Protein AF-A0A7V8RBZ8-F1 (afdb_monomer_lite)

Organism: NCBI:txid56361

Foldseek 3Di:
DDDDFDDDPVLCLALLNQLADPLLNVLLVVQSVQDDLACALQRADALVNSCVVVVHPDSVSSVVSVVSCCLLVQKHFNDDFDDDPVCPPPGGHTGMHGQCCDYPPRHRNPSNNPDDDPPPDSSNVSSVVRNVVVVVVVVCVVVVVDDDDPDPDD

pLDDT: mean 89.95, std 13.42, range [47.12, 98.62]

Structure (mmCIF, N/CA/C/O backbone):
data_AF-A0A7V8RBZ8-F1
#
_entry.id   AF-A0A7V8RBZ8-F1
#
loop_
_atom_site.group_PDB
_atom_site.id
_atom_site.type_symbol
_atom_site.label_atom_id
_atom_site.label_alt_id
_atom_site.label_comp_id
_atom_site.label_asym_id
_atom_site.label_entity_id
_atom_site.label_seq_id
_atom_site.pdbx_PDB_ins_code
_atom_site.Cartn_x
_atom_site.Cartn_y
_atom_site.Cartn_z
_atom_site.occupancy
_atom_site.B_iso_or_equiv
_atom_site.auth_seq_id
_atom_site.auth_comp_id
_atom_site.auth_asym_id
_atom_site.auth_atom_id
_atom_site.pdbx_PDB_model_num
ATOM 1 N N . MET A 1 1 ? -19.585 -0.717 -17.065 1.00 63.72 1 MET A N 1
ATOM 2 C CA . MET A 1 1 ? -19.980 -0.913 -15.656 1.00 63.72 1 MET A CA 1
ATOM 3 C C . MET A 1 1 ? -19.020 -0.128 -14.800 1.00 63.72 1 MET A C 1
ATOM 5 O O . MET A 1 1 ? -17.817 -0.277 -14.989 1.00 63.72 1 MET A O 1
ATOM 9 N N . ASP A 1 2 ? -19.555 0.708 -13.919 1.00 83.88 2 ASP A N 1
ATOM 10 C CA . ASP A 1 2 ? -18.762 1.334 -12.869 1.00 83.88 2 ASP A CA 1
ATOM 11 C C . ASP A 1 2 ? -18.180 0.242 -11.951 1.00 83.88 2 ASP A C 1
ATOM 13 O O . ASP A 1 2 ? -18.836 -0.775 -11.698 1.00 83.88 2 ASP A O 1
ATOM 17 N N . ARG A 1 3 ? -16.921 0.388 -11.535 1.00 84.94 3 ARG A N 1
ATOM 18 C CA . ARG A 1 3 ? -16.225 -0.585 -10.682 1.00 84.94 3 ARG A CA 1
ATOM 19 C C . ARG A 1 3 ? -15.594 0.146 -9.515 1.00 84.94 3 ARG A C 1
ATOM 21 O O . ARG A 1 3 ? -14.700 0.964 -9.703 1.00 84.94 3 ARG A O 1
ATOM 28 N N . PHE A 1 4 ? -15.985 -0.247 -8.312 1.00 89.19 4 PHE A N 1
ATOM 29 C CA . PHE A 1 4 ? -15.343 0.212 -7.091 1.00 89.19 4 PHE A CA 1
ATOM 30 C C . PHE A 1 4 ? -14.117 -0.644 -6.790 1.00 89.19 4 PHE A C 1
ATOM 32 O O . PHE A 1 4 ? -14.178 -1.876 -6.826 1.00 89.19 4 PHE A O 1
ATOM 39 N N . THR A 1 5 ? -13.009 0.013 -6.456 1.00 89.56 5 THR A N 1
ATOM 40 C CA . THR A 1 5 ? -11.861 -0.649 -5.841 1.00 89.56 5 THR A CA 1
ATOM 41 C C . THR A 1 5 ? -11.828 -0.354 -4.349 1.00 89.56 5 THR A C 1
ATOM 43 O O . THR A 1 5 ? -12.221 0.723 -3.902 1.00 89.56 5 THR A O 1
ATOM 46 N N . GLY A 1 6 ? -11.387 -1.331 -3.563 1.00 91.12 6 GLY A N 1
ATOM 47 C CA . GLY A 1 6 ? -11.381 -1.235 -2.114 1.00 91.12 6 GLY A CA 1
ATOM 48 C C . GLY A 1 6 ? -10.291 -2.092 -1.494 1.00 91.12 6 GLY A C 1
ATOM 49 O O . GLY A 1 6 ? -9.956 -3.176 -1.977 1.00 91.12 6 GLY A O 1
ATOM 50 N N . VAL A 1 7 ? -9.757 -1.598 -0.383 1.00 96.56 7 VAL A N 1
ATOM 51 C CA . VAL A 1 7 ? -8.847 -2.337 0.490 1.00 96.56 7 VAL A CA 1
ATOM 52 C C . VAL A 1 7 ? -9.664 -2.798 1.702 1.00 96.56 7 VAL A C 1
ATOM 54 O O . VAL A 1 7 ? -10.377 -1.977 2.278 1.00 96.56 7 VAL A O 1
ATOM 57 N N . PRO A 1 8 ? -9.616 -4.078 2.116 1.00 97.12 8 PRO A N 1
ATOM 58 C CA . PRO A 1 8 ? -10.383 -4.547 3.265 1.00 97.12 8 PRO A CA 1
ATOM 59 C C . PRO A 1 8 ? -10.068 -3.756 4.539 1.00 97.12 8 PRO A C 1
ATOM 61 O O . PRO A 1 8 ? -8.914 -3.419 4.809 1.00 97.12 8 PRO A O 1
ATOM 64 N N . HIS A 1 9 ? -11.076 -3.520 5.383 1.00 97.00 9 HIS A N 1
ATOM 65 C CA . HIS A 1 9 ? -10.875 -2.832 6.664 1.00 97.00 9 HIS A CA 1
ATOM 66 C C . HIS A 1 9 ? -9.836 -3.524 7.553 1.00 97.00 9 HIS A C 1
ATOM 68 O O . HIS A 1 9 ? -9.115 -2.844 8.277 1.00 97.00 9 HIS A O 1
ATOM 74 N N . THR A 1 10 ? -9.745 -4.854 7.501 1.00 97.88 10 THR A N 1
ATOM 75 C CA . THR A 1 10 ? -8.735 -5.637 8.228 1.00 97.88 10 THR A CA 1
ATOM 76 C C . THR A 1 10 ? -7.319 -5.260 7.801 1.00 97.88 10 THR A C 1
ATOM 78 O O . THR A 1 10 ? -6.480 -4.993 8.659 1.00 97.88 10 THR A O 1
ATOM 81 N N . VAL A 1 11 ? -7.083 -5.125 6.494 1.00 98.31 11 VAL A N 1
ATOM 82 C CA . VAL A 1 11 ? -5.815 -4.644 5.933 1.00 98.31 11 VAL A CA 1
ATOM 83 C C . VAL A 1 11 ? -5.579 -3.193 6.353 1.00 98.31 11 VAL A C 1
ATOM 85 O O . VAL A 1 11 ? -4.531 -2.887 6.910 1.00 98.31 11 VAL A O 1
ATOM 88 N N . MET A 1 12 ? -6.559 -2.297 6.190 1.00 98.06 12 MET A N 1
ATOM 89 C CA . MET A 1 12 ? -6.393 -0.866 6.508 1.00 98.06 12 MET A CA 1
ATOM 90 C C . MET A 1 12 ? -6.156 -0.571 8.001 1.00 98.06 12 MET A C 1
ATOM 92 O O . MET A 1 12 ? -5.566 0.458 8.353 1.00 98.06 12 MET A O 1
ATOM 96 N N . LYS A 1 13 ? -6.633 -1.449 8.889 1.00 97.56 13 LYS A N 1
ATOM 97 C CA . LYS A 1 13 ? -6.432 -1.362 10.344 1.00 97.56 13 LYS A CA 1
ATOM 98 C C . LYS A 1 13 ? -5.140 -2.047 10.813 1.00 97.56 13 LYS A C 1
ATOM 100 O O . LYS A 1 13 ? -4.756 -1.831 11.958 1.00 97.56 13 LYS A O 1
ATOM 105 N N . SER A 1 14 ? -4.480 -2.831 9.959 1.00 98.31 14 SER A N 1
ATOM 106 C CA . SER A 1 14 ? -3.262 -3.579 10.295 1.00 98.31 14 SER A CA 1
ATOM 107 C C . SER A 1 14 ? -2.048 -2.680 10.532 1.00 98.31 14 SER A C 1
ATOM 109 O O . SER A 1 14 ? -1.952 -1.575 9.990 1.00 98.31 14 SER A O 1
ATOM 111 N N . GLU A 1 15 ? -1.072 -3.178 11.293 1.00 98.38 15 GLU A N 1
ATOM 112 C CA . GLU A 1 15 ? 0.194 -2.474 11.501 1.00 98.38 15 GLU A CA 1
ATOM 113 C C . GLU A 1 15 ? 0.948 -2.238 10.182 1.00 98.38 15 GLU A C 1
ATOM 115 O O . GLU A 1 15 ? 1.452 -1.133 9.957 1.00 98.38 15 GLU A O 1
ATOM 120 N N . ALA A 1 16 ? 0.930 -3.220 9.271 1.00 98.62 16 ALA A N 1
ATOM 121 C CA . ALA A 1 16 ? 1.470 -3.109 7.918 1.00 98.62 16 ALA A CA 1
ATOM 122 C C . ALA A 1 16 ? 0.955 -1.847 7.216 1.00 98.62 16 ALA A C 1
ATOM 124 O O . ALA A 1 16 ? 1.721 -0.939 6.905 1.00 98.62 16 ALA A O 1
ATOM 125 N N . TYR A 1 17 ? -0.360 -1.703 7.060 1.00 98.62 17 TYR A N 1
ATOM 126 C CA . TYR A 1 17 ? -0.921 -0.531 6.385 1.00 98.62 17 TYR A CA 1
ATOM 127 C C . TYR A 1 17 ? -0.708 0.771 7.176 1.00 98.62 17 TYR A C 1
ATOM 129 O O . TYR A 1 17 ? -0.462 1.850 6.614 1.00 98.62 17 TYR A O 1
ATOM 137 N N . ARG A 1 18 ? -0.794 0.712 8.511 1.00 98.25 18 ARG A N 1
ATOM 138 C CA . ARG A 1 18 ? -0.635 1.902 9.357 1.00 98.25 18 ARG A CA 1
ATOM 139 C C . ARG A 1 18 ? 0.799 2.426 9.392 1.00 98.25 18 ARG A C 1
ATOM 141 O O . ARG A 1 18 ? 0.963 3.629 9.606 1.00 98.25 18 ARG A O 1
ATOM 148 N N . SER A 1 19 ? 1.791 1.585 9.128 1.00 98.44 19 SER A N 1
ATOM 149 C CA . SER A 1 19 ? 3.204 1.960 9.072 1.00 98.44 19 SER A CA 1
ATOM 150 C C . SER A 1 19 ? 3.642 2.558 7.725 1.00 98.44 19 SER A C 1
ATOM 152 O O . SER A 1 19 ? 4.733 3.120 7.670 1.00 98.44 19 SER A O 1
ATOM 154 N N . LEU A 1 20 ? 2.830 2.470 6.659 1.00 98.50 20 LEU A N 1
ATOM 155 C CA . LEU A 1 20 ? 3.115 3.017 5.317 1.00 98.50 20 LEU A CA 1
ATOM 156 C C . LEU A 1 20 ? 3.253 4.545 5.268 1.00 98.50 20 LEU A C 1
ATOM 158 O O . LEU A 1 20 ? 2.738 5.271 6.126 1.00 98.50 20 LEU A O 1
ATOM 162 N N . SER A 1 21 ? 3.950 5.047 4.244 1.00 98.06 21 SER A N 1
ATOM 163 C CA . SER A 1 21 ? 3.971 6.472 3.887 1.00 98.06 21 SER A CA 1
ATOM 164 C C . SER A 1 21 ? 2.676 6.853 3.168 1.00 98.06 21 SER A C 1
ATOM 166 O O . SER A 1 21 ? 1.889 5.986 2.783 1.00 98.06 21 SER A O 1
ATOM 168 N N . SER A 1 22 ? 2.415 8.151 3.003 1.00 97.12 22 SER A N 1
ATOM 169 C CA . SER A 1 22 ? 1.283 8.615 2.191 1.00 97.12 22 SER A CA 1
ATOM 170 C C . SER A 1 22 ? 1.410 8.127 0.749 1.00 97.12 22 SER A C 1
ATOM 172 O O . SER A 1 22 ? 0.461 7.552 0.230 1.00 97.12 22 SER A O 1
ATOM 174 N N . THR A 1 23 ? 2.598 8.258 0.153 1.00 98.19 23 THR A N 1
ATOM 175 C CA . THR A 1 23 ? 2.894 7.810 -1.214 1.00 98.19 23 THR A CA 1
ATOM 176 C C . THR A 1 23 ? 2.643 6.316 -1.384 1.00 98.19 23 THR A C 1
ATOM 178 O O . THR A 1 23 ? 1.946 5.915 -2.311 1.00 98.19 23 THR A O 1
ATOM 181 N N . ALA A 1 24 ? 3.124 5.487 -0.453 1.00 98.56 24 ALA A N 1
ATOM 182 C CA . ALA A 1 24 ? 2.912 4.044 -0.519 1.00 98.56 24 ALA A CA 1
ATOM 183 C C . ALA A 1 24 ? 1.438 3.647 -0.349 1.00 98.56 24 ALA A C 1
ATOM 185 O O . ALA A 1 24 ? 0.974 2.710 -0.996 1.00 98.56 24 ALA A O 1
ATOM 186 N N . ARG A 1 25 ? 0.658 4.383 0.456 1.00 98.38 25 ARG A N 1
ATOM 187 C CA . ARG A 1 25 ? -0.798 4.177 0.519 1.00 98.38 25 ARG A CA 1
ATOM 188 C C . ARG A 1 25 ? -1.481 4.526 -0.797 1.00 98.38 25 ARG A C 1
ATOM 190 O O . ARG A 1 25 ? -2.312 3.744 -1.240 1.00 98.38 25 ARG A O 1
ATOM 197 N N . SER A 1 26 ? -1.131 5.650 -1.419 1.00 98.19 26 SER A N 1
ATOM 198 C CA . SER A 1 26 ? -1.695 6.037 -2.717 1.00 98.19 26 SER A CA 1
ATOM 199 C C . SER A 1 26 ? -1.345 5.020 -3.805 1.00 98.19 26 SER A C 1
ATOM 201 O O . SER A 1 26 ? -2.231 4.557 -4.517 1.00 98.19 26 SER A O 1
ATOM 203 N N . LEU A 1 27 ? -0.085 4.574 -3.862 1.00 98.44 27 LEU A N 1
ATOM 204 C CA . LEU A 1 27 ? 0.360 3.539 -4.799 1.00 98.44 27 LEU A CA 1
ATOM 205 C C . LEU A 1 27 ? -0.418 2.224 -4.635 1.00 98.44 27 LEU A C 1
ATOM 207 O O . LEU A 1 27 ? -0.733 1.557 -5.620 1.00 98.44 27 LEU A O 1
ATOM 211 N N . LEU A 1 28 ? -0.771 1.853 -3.401 1.00 98.44 28 LEU A N 1
ATOM 212 C CA . LEU A 1 28 ? -1.587 0.668 -3.151 1.00 98.44 28 LEU A CA 1
ATOM 213 C C . LEU A 1 28 ? -2.962 0.759 -3.830 1.00 98.44 28 LEU A C 1
ATOM 215 O O . LEU A 1 28 ? -3.444 -0.243 -4.359 1.00 98.44 28 LEU A O 1
ATOM 219 N N . PHE A 1 29 ? -3.582 1.941 -3.833 1.00 97.81 29 PHE A N 1
ATOM 220 C CA . PHE A 1 29 ? -4.861 2.161 -4.511 1.00 97.81 29 PHE A CA 1
ATOM 221 C C . PHE A 1 29 ? -4.726 2.145 -6.033 1.00 97.81 29 PHE A C 1
ATOM 223 O O . PHE A 1 29 ? -5.606 1.601 -6.694 1.00 97.81 29 PHE A O 1
ATOM 230 N N . GLU A 1 30 ? -3.613 2.627 -6.589 1.00 97.56 30 GLU A N 1
ATOM 231 C CA . GLU A 1 30 ? -3.329 2.488 -8.023 1.00 97.56 30 GLU A CA 1
ATOM 232 C C . GLU A 1 30 ? -3.252 1.013 -8.442 1.00 97.56 30 GLU A C 1
ATOM 234 O O . GLU A 1 30 ? -3.890 0.593 -9.409 1.00 97.56 30 GLU A O 1
ATOM 239 N N . LEU A 1 31 ? -2.552 0.183 -7.663 1.00 97.50 31 LEU A N 1
ATOM 240 C CA . LEU A 1 31 ? -2.506 -1.263 -7.899 1.00 97.50 31 LEU A CA 1
ATOM 241 C C . LEU A 1 31 ? -3.886 -1.917 -7.727 1.00 97.50 31 LEU A C 1
ATOM 243 O O . LEU A 1 31 ? -4.258 -2.790 -8.512 1.00 97.50 31 LEU A O 1
ATOM 247 N N . ALA A 1 32 ? -4.663 -1.484 -6.732 1.00 96.56 32 ALA A N 1
ATOM 248 C CA . ALA A 1 32 ? -6.025 -1.962 -6.517 1.00 96.56 32 ALA A CA 1
ATOM 249 C C . ALA A 1 32 ? -6.985 -1.555 -7.647 1.00 96.56 32 ALA A C 1
ATOM 251 O O . ALA A 1 32 ? -7.918 -2.300 -7.942 1.00 96.56 32 ALA A O 1
ATOM 252 N N . MET A 1 33 ? -6.769 -0.410 -8.295 1.00 95.44 33 MET A N 1
ATOM 253 C CA . MET A 1 33 ? -7.552 0.047 -9.447 1.00 95.44 33 MET A CA 1
ATOM 254 C C . MET A 1 33 ? -7.272 -0.792 -10.705 1.00 95.44 33 MET A C 1
ATOM 256 O O . MET A 1 33 ? -8.188 -1.067 -11.480 1.00 95.44 33 MET A O 1
ATOM 260 N N . ILE A 1 34 ? -6.017 -1.208 -10.913 1.00 94.50 34 ILE A N 1
ATOM 261 C CA . ILE A 1 34 ? -5.600 -2.042 -12.058 1.00 94.50 34 ILE A CA 1
ATOM 262 C C . ILE A 1 34 ? -6.135 -3.480 -11.934 1.00 94.50 34 ILE A C 1
ATOM 264 O O . ILE A 1 34 ? -6.332 -4.177 -12.937 1.00 94.50 34 ILE A O 1
ATOM 268 N N . GLU A 1 35 ? -6.377 -3.943 -10.710 1.00 94.56 35 GLU A N 1
ATOM 269 C CA . GLU A 1 35 ? -6.938 -5.263 -10.442 1.00 94.56 35 GLU A CA 1
ATOM 270 C C . GLU A 1 35 ? -8.383 -5.372 -10.973 1.00 94.56 35 GLU A C 1
ATOM 272 O O . GLU A 1 35 ? -9.231 -4.514 -10.737 1.00 94.56 35 GLU A O 1
ATOM 277 N N . ASN A 1 36 ? -8.669 -6.428 -11.740 1.00 92.12 36 ASN A N 1
ATOM 278 C CA . ASN A 1 36 ? -9.933 -6.602 -12.464 1.00 92.12 36 ASN A CA 1
ATOM 279 C C . ASN A 1 36 ? -10.714 -7.874 -12.084 1.00 92.12 36 ASN A C 1
ATOM 281 O O . ASN A 1 36 ? -11.620 -8.281 -12.813 1.00 92.12 36 ASN A O 1
ATOM 285 N N . GLY A 1 37 ? -10.354 -8.517 -10.976 1.00 90.75 37 GLY A N 1
ATOM 286 C CA . GLY A 1 37 ? -10.897 -9.785 -10.490 1.00 90.75 37 GLY A CA 1
ATOM 287 C C . GLY A 1 37 ? -10.231 -11.029 -11.082 1.00 90.75 37 GLY A C 1
ATOM 288 O O . GLY A 1 37 ? -10.433 -12.125 -10.562 1.00 90.75 37 GLY A O 1
ATOM 289 N N . LYS A 1 38 ? -9.456 -10.893 -12.167 1.00 91.06 38 LYS A N 1
ATOM 290 C CA . LYS A 1 38 ? -8.851 -12.023 -12.899 1.00 91.06 38 LYS A CA 1
ATOM 291 C C . LYS A 1 38 ? -7.338 -11.907 -13.071 1.00 91.06 38 LYS A C 1
ATOM 293 O O . LYS A 1 38 ? -6.687 -12.914 -13.329 1.00 91.06 38 LYS A O 1
ATOM 298 N N . ASN A 1 39 ? -6.779 -10.705 -12.944 1.00 92.94 39 ASN A N 1
ATOM 299 C CA . ASN A 1 39 ? -5.372 -10.408 -13.222 1.00 92.94 39 ASN A CA 1
ATOM 300 C C . ASN A 1 39 ? -4.500 -10.244 -11.965 1.00 92.94 39 ASN A C 1
ATOM 302 O O . ASN A 1 39 ? -3.350 -9.821 -12.090 1.00 92.94 39 ASN A O 1
ATOM 306 N N . ASN A 1 40 ? -5.000 -10.550 -10.763 1.00 94.94 40 ASN A N 1
ATOM 307 C CA . ASN A 1 40 ? -4.171 -10.490 -9.560 1.00 94.94 40 ASN A CA 1
ATOM 308 C C . ASN A 1 40 ? -2.975 -11.459 -9.677 1.00 94.94 40 ASN A C 1
ATOM 310 O O . ASN A 1 40 ? -3.154 -12.658 -9.891 1.00 94.94 40 ASN A O 1
ATOM 314 N N . GLY A 1 41 ? -1.752 -10.933 -9.554 1.00 91.69 41 GLY A N 1
ATOM 315 C CA . GLY A 1 41 ? -0.508 -11.642 -9.890 1.00 91.69 41 GLY A CA 1
ATOM 316 C C . GLY A 1 41 ? 0.005 -11.396 -11.310 1.00 91.69 41 GLY A C 1
ATOM 317 O O . GLY A 1 41 ? 0.948 -12.037 -11.763 1.00 91.69 41 GLY A O 1
ATOM 318 N N . SER A 1 42 ? -0.619 -10.483 -12.043 1.00 93.31 42 SER A N 1
ATOM 319 C CA . SER A 1 42 ? -0.146 -9.936 -13.317 1.00 93.31 42 SER A CA 1
ATOM 320 C C . SER A 1 42 ? -0.462 -8.441 -13.400 1.00 93.31 42 SER A C 1
ATOM 322 O O . SER A 1 42 ? -0.738 -7.914 -14.475 1.00 93.31 42 SER A O 1
ATOM 324 N N . LEU A 1 43 ? -0.448 -7.757 -12.250 1.00 94.38 43 LEU A N 1
ATOM 325 C CA . LEU A 1 43 ? -0.674 -6.318 -12.173 1.00 94.38 43 LEU A CA 1
ATOM 326 C C . LEU A 1 43 ? 0.577 -5.607 -12.678 1.00 94.38 43 LEU A C 1
ATOM 328 O O . LEU A 1 43 ? 1.593 -5.559 -11.986 1.00 94.38 43 LEU A O 1
ATOM 332 N N . TYR A 1 44 ? 0.510 -5.111 -13.906 1.00 92.94 44 TYR A N 1
ATOM 333 C CA . TYR A 1 44 ? 1.605 -4.391 -14.532 1.00 92.94 44 TYR A CA 1
ATOM 334 C C . TYR A 1 44 ? 1.546 -2.917 -14.142 1.00 92.94 44 TYR A C 1
ATOM 336 O O . TYR A 1 44 ? 0.568 -2.237 -14.451 1.00 92.94 44 TYR A O 1
ATOM 344 N N . LEU A 1 45 ? 2.589 -2.431 -13.472 1.00 93.75 45 LEU A N 1
ATOM 345 C CA . LEU A 1 45 ? 2.759 -1.011 -13.189 1.00 93.75 45 LEU A CA 1
ATOM 346 C C . LEU A 1 45 ? 4.249 -0.704 -13.019 1.00 93.75 45 LEU A C 1
ATOM 348 O O . LEU A 1 45 ? 4.891 -1.206 -12.090 1.00 93.75 45 LEU A O 1
ATOM 352 N N . SER A 1 46 ? 4.806 0.086 -13.940 1.00 93.06 46 SER A N 1
ATOM 353 C CA . SER A 1 46 ? 6.196 0.538 -13.860 1.00 93.06 46 SER A CA 1
ATOM 354 C C . SER A 1 46 ? 6.346 1.677 -12.842 1.00 93.06 46 SER A C 1
ATOM 356 O O . SER A 1 46 ? 5.370 2.328 -12.478 1.00 93.06 46 SER A O 1
ATOM 358 N N . VAL A 1 47 ? 7.576 1.943 -12.387 1.00 94.69 47 VAL A N 1
ATOM 359 C CA . VAL A 1 47 ? 7.856 3.082 -11.489 1.00 94.69 47 VAL A CA 1
ATOM 360 C C . VAL A 1 47 ? 7.507 4.410 -12.162 1.00 94.69 47 VAL A C 1
ATOM 362 O O . VAL A 1 47 ? 6.953 5.288 -11.511 1.00 94.69 47 VAL A O 1
ATOM 365 N N . ARG A 1 48 ? 7.794 4.541 -13.462 1.00 93.88 48 ARG A N 1
ATOM 366 C CA . ARG A 1 48 ? 7.501 5.750 -14.235 1.00 93.88 48 ARG A CA 1
ATOM 367 C C . ARG A 1 48 ? 5.999 5.982 -14.357 1.00 93.88 48 ARG A C 1
ATOM 369 O O . ARG A 1 48 ? 5.529 7.037 -13.959 1.00 93.88 48 ARG A O 1
ATOM 376 N N . ASP A 1 49 ? 5.251 4.972 -14.801 1.00 95.31 49 ASP A N 1
ATOM 377 C CA . ASP A 1 49 ? 3.794 5.096 -14.932 1.00 95.31 49 ASP A CA 1
ATOM 378 C C . ASP A 1 49 ? 3.140 5.339 -13.568 1.00 95.31 49 ASP A C 1
ATOM 380 O O . ASP A 1 49 ? 2.191 6.108 -13.457 1.00 95.31 49 ASP A O 1
ATOM 384 N N . ALA A 1 50 ? 3.646 4.704 -12.506 1.00 96.88 50 ALA A N 1
ATOM 385 C CA . ALA A 1 50 ? 3.188 4.975 -11.150 1.00 96.88 50 ALA A CA 1
ATOM 386 C C . ALA A 1 50 ? 3.470 6.422 -10.725 1.00 96.88 50 ALA A C 1
ATOM 388 O O . ALA A 1 50 ? 2.606 7.038 -10.111 1.00 96.88 50 ALA A O 1
ATOM 389 N N . ALA A 1 51 ? 4.641 6.975 -11.049 1.00 97.38 51 ALA A N 1
ATOM 390 C CA . ALA A 1 51 ? 4.964 8.369 -10.761 1.00 97.38 51 ALA A CA 1
ATOM 391 C C . ALA A 1 51 ? 4.023 9.326 -11.496 1.00 97.38 51 ALA A C 1
ATOM 393 O O . ALA A 1 51 ? 3.426 10.188 -10.852 1.00 97.38 51 ALA A O 1
ATOM 394 N N . ASP A 1 52 ? 3.799 9.098 -12.791 1.00 97.00 52 ASP A N 1
ATOM 395 C CA . ASP A 1 52 ? 2.884 9.899 -13.605 1.00 97.00 52 ASP A CA 1
ATOM 396 C C . ASP A 1 52 ? 1.446 9.836 -13.055 1.00 97.00 52 ASP A C 1
ATOM 398 O O . ASP A 1 52 ? 0.796 10.867 -12.883 1.00 97.00 52 ASP A O 1
ATOM 402 N N . ARG A 1 53 ? 0.962 8.642 -12.683 1.00 97.31 53 ARG A N 1
ATOM 403 C CA . ARG A 1 53 ? -0.374 8.448 -12.082 1.00 97.31 53 ARG A CA 1
ATOM 404 C C . ARG A 1 53 ? -0.518 9.113 -10.715 1.00 97.31 53 ARG A C 1
ATOM 406 O O . ARG A 1 53 ? -1.582 9.631 -10.397 1.00 97.31 53 ARG A O 1
ATOM 413 N N . LEU A 1 54 ? 0.544 9.104 -9.910 1.00 97.50 54 LEU A N 1
ATOM 414 C CA . LEU A 1 54 ? 0.569 9.738 -8.591 1.00 97.50 54 LEU A CA 1
ATOM 415 C C . LEU A 1 54 ? 0.843 11.250 -8.656 1.00 97.50 54 LEU A C 1
ATOM 417 O O . LEU A 1 54 ? 0.820 11.902 -7.612 1.00 97.50 54 LEU A O 1
ATOM 421 N N . GLY A 1 55 ? 1.120 11.806 -9.841 1.00 96.94 55 GLY A N 1
ATOM 422 C CA . GLY A 1 55 ? 1.507 13.209 -10.009 1.00 96.94 55 GLY A CA 1
ATOM 423 C C . GLY A 1 55 ? 2.852 13.543 -9.355 1.00 96.94 55 GLY A C 1
ATOM 424 O O . GLY A 1 55 ? 3.054 14.660 -8.882 1.00 96.94 55 GLY A O 1
ATOM 425 N N . MET A 1 56 ? 3.757 12.568 -9.274 1.00 95.81 56 MET A N 1
ATOM 426 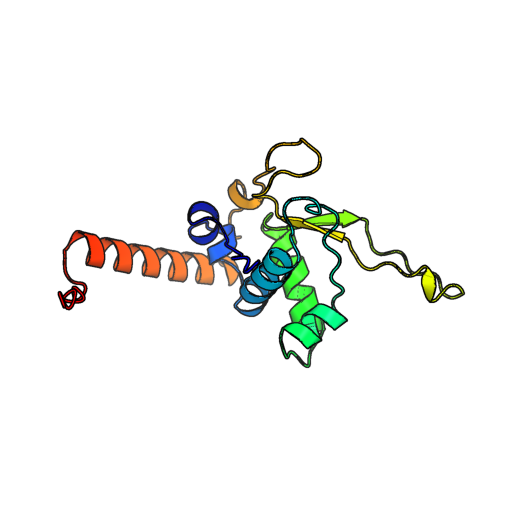C CA . MET A 1 56 ? 5.050 12.691 -8.608 1.00 95.81 56 MET A CA 1
ATOM 427 C C . MET A 1 56 ? 6.153 12.940 -9.634 1.00 95.81 56 MET A C 1
ATOM 429 O O . MET A 1 56 ? 6.330 12.162 -10.564 1.00 95.81 56 MET A O 1
ATOM 433 N N . SER A 1 57 ? 6.945 13.991 -9.426 1.00 91.81 57 SER A N 1
ATOM 434 C CA . SER A 1 57 ? 8.111 14.286 -10.267 1.00 91.81 57 SER A CA 1
ATOM 435 C C . SER A 1 57 ? 9.352 13.464 -9.909 1.00 91.81 57 SER A C 1
ATOM 437 O O . SER A 1 57 ? 10.225 13.304 -10.755 1.00 91.81 57 SER A O 1
ATOM 439 N N . ASP A 1 58 ? 9.442 12.949 -8.675 1.00 92.19 58 ASP A N 1
ATOM 440 C CA . ASP A 1 58 ? 10.557 12.127 -8.191 1.00 92.19 58 ASP A CA 1
ATOM 441 C C . ASP A 1 58 ? 10.226 10.618 -8.254 1.00 92.19 58 ASP A C 1
ATOM 443 O O . ASP A 1 58 ? 9.448 10.118 -7.429 1.00 92.19 58 ASP A O 1
ATOM 447 N N . PRO A 1 59 ? 10.854 9.853 -9.167 1.00 92.56 59 PRO A N 1
ATOM 448 C CA . PRO A 1 59 ? 10.664 8.408 -9.267 1.00 92.56 59 PRO A CA 1
ATOM 449 C C . PRO A 1 59 ? 11.242 7.626 -8.078 1.00 92.56 59 PRO A C 1
ATOM 451 O O . PRO A 1 59 ? 10.830 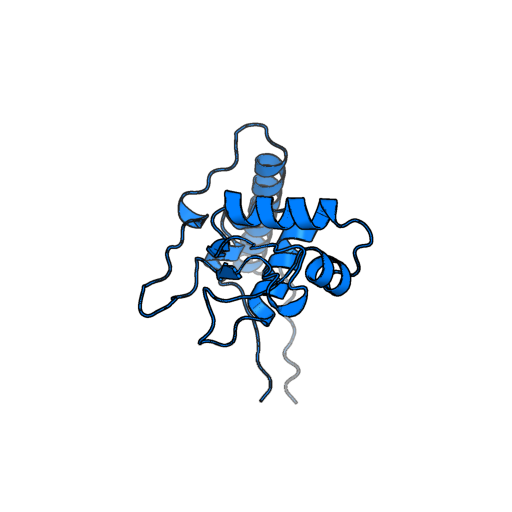6.486 -7.837 1.00 92.56 59 PRO A O 1
ATOM 454 N N . ASN A 1 60 ? 12.180 8.197 -7.312 1.00 96.06 60 ASN A N 1
ATOM 455 C CA . ASN A 1 60 ? 12.787 7.503 -6.172 1.00 96.06 60 ASN A CA 1
ATOM 456 C C . ASN A 1 60 ? 11.779 7.330 -5.038 1.00 96.06 60 ASN A C 1
ATOM 458 O O . ASN A 1 60 ? 11.665 6.245 -4.472 1.00 96.06 60 ASN A O 1
ATOM 462 N N . SER A 1 61 ? 10.972 8.356 -4.762 1.00 96.62 61 SER A N 1
ATOM 463 C CA . SER A 1 61 ? 9.856 8.270 -3.814 1.00 96.62 61 SER A CA 1
ATOM 464 C C . SER A 1 61 ? 8.860 7.157 -4.172 1.00 96.62 61 SER A C 1
ATOM 466 O O . SER A 1 61 ? 8.314 6.503 -3.283 1.00 96.62 61 SER A O 1
ATOM 468 N N . VAL A 1 62 ? 8.642 6.908 -5.466 1.00 97.50 62 VAL A N 1
ATOM 469 C CA . VAL A 1 62 ? 7.758 5.839 -5.958 1.00 97.50 62 VAL A CA 1
ATOM 470 C C . VAL A 1 62 ? 8.430 4.470 -5.882 1.00 97.50 62 VAL A C 1
ATOM 472 O O . VAL A 1 62 ? 7.788 3.493 -5.504 1.00 97.50 62 VAL A O 1
ATOM 475 N N . THR A 1 63 ? 9.730 4.392 -6.167 1.00 97.19 63 THR A N 1
ATOM 476 C CA . THR A 1 63 ? 10.525 3.174 -5.944 1.00 97.19 63 THR A CA 1
ATOM 477 C C . THR A 1 63 ? 10.468 2.759 -4.475 1.00 97.19 63 THR A C 1
ATOM 479 O O . THR A 1 63 ? 10.035 1.649 -4.175 1.00 97.19 63 THR A O 1
ATOM 482 N N . ASN A 1 64 ? 10.748 3.694 -3.564 1.00 97.81 64 ASN A N 1
ATOM 483 C CA . ASN A 1 64 ? 10.642 3.478 -2.123 1.00 97.81 64 ASN A CA 1
ATOM 484 C C . ASN A 1 64 ? 9.228 3.049 -1.715 1.00 97.81 64 ASN A C 1
ATOM 486 O O . ASN A 1 64 ? 9.075 2.232 -0.818 1.00 97.81 64 ASN A O 1
ATOM 490 N N . ALA A 1 65 ? 8.185 3.566 -2.370 1.00 98.25 65 ALA A N 1
ATOM 491 C CA . ALA A 1 65 ? 6.810 3.157 -2.112 1.00 98.25 65 ALA A CA 1
ATOM 492 C C . ALA A 1 65 ? 6.533 1.694 -2.514 1.00 98.25 65 ALA A C 1
ATOM 494 O O . ALA A 1 65 ? 5.838 0.989 -1.778 1.00 98.25 65 ALA A O 1
ATOM 495 N N . PHE A 1 66 ? 7.075 1.218 -3.641 1.00 98.25 66 PHE A N 1
ATOM 496 C CA . PHE A 1 66 ? 7.000 -0.199 -4.024 1.00 98.25 66 PHE A CA 1
ATOM 497 C C . PHE A 1 66 ? 7.728 -1.096 -3.021 1.00 98.25 66 PHE A C 1
ATOM 499 O O . PHE A 1 66 ? 7.182 -2.128 -2.618 1.00 98.25 66 PHE A O 1
ATOM 506 N N . ASP A 1 67 ? 8.924 -0.692 -2.596 1.00 98.00 67 ASP A N 1
ATOM 507 C CA . ASP A 1 67 ? 9.719 -1.433 -1.616 1.00 98.00 67 ASP A CA 1
ATOM 508 C C . ASP A 1 67 ? 8.994 -1.452 -0.262 1.00 98.00 67 ASP A C 1
ATOM 510 O O . ASP A 1 67 ? 8.753 -2.512 0.307 1.00 98.00 67 ASP A O 1
ATOM 514 N N . GLU A 1 68 ? 8.472 -0.300 0.175 1.00 98.25 68 GLU A N 1
ATOM 515 C CA . GLU A 1 68 ? 7.657 -0.157 1.378 1.00 98.25 68 GLU A CA 1
ATOM 516 C C . GLU A 1 68 ? 6.456 -1.121 1.391 1.00 98.25 68 GLU A C 1
ATOM 518 O O . GLU A 1 68 ? 6.160 -1.716 2.431 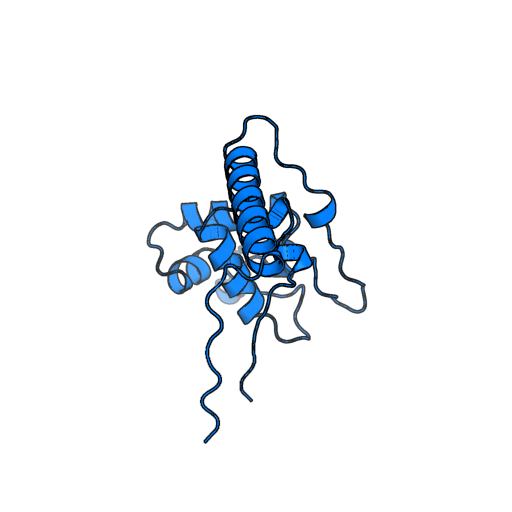1.00 98.25 68 GLU A O 1
ATOM 523 N N . LEU A 1 69 ? 5.738 -1.253 0.273 1.00 98.62 69 LEU A N 1
ATOM 524 C CA . LEU A 1 69 ? 4.586 -2.152 0.157 1.00 98.62 69 LEU A CA 1
ATOM 525 C C . LEU A 1 69 ? 4.988 -3.630 0.141 1.00 98.62 69 LEU A C 1
ATOM 527 O O . LEU A 1 69 ? 4.250 -4.462 0.681 1.00 98.62 69 LEU A O 1
ATOM 531 N N . THR A 1 70 ? 6.128 -3.942 -0.475 1.00 98.25 70 THR A N 1
ATOM 532 C CA . THR A 1 70 ? 6.665 -5.304 -0.571 1.00 98.25 70 THR A CA 1
ATOM 533 C C . THR A 1 70 ? 7.154 -5.779 0.794 1.00 98.25 70 THR A C 1
ATOM 535 O O . THR A 1 70 ? 6.707 -6.819 1.271 1.00 98.25 70 THR A O 1
ATOM 538 N N . ASP A 1 71 ? 7.955 -4.968 1.487 1.00 98.12 71 ASP A N 1
ATOM 539 C CA . ASP A 1 71 ? 8.487 -5.259 2.826 1.00 98.12 71 ASP A CA 1
ATOM 540 C C . ASP A 1 71 ? 7.382 -5.475 3.867 1.00 98.12 71 ASP A C 1
ATOM 542 O O . ASP A 1 71 ? 7.527 -6.241 4.819 1.00 98.12 71 ASP A O 1
ATOM 546 N N . ARG A 1 72 ? 6.245 -4.794 3.693 1.00 98.38 72 ARG A N 1
ATOM 547 C CA . ARG A 1 72 ? 5.069 -4.921 4.565 1.00 98.38 72 ARG A CA 1
ATOM 548 C C . ARG A 1 72 ? 4.147 -6.073 4.192 1.00 98.38 72 ARG A C 1
ATOM 550 O O . ARG A 1 72 ? 3.085 -6.200 4.798 1.00 98.38 72 ARG A O 1
ATOM 557 N N . GLY A 1 73 ? 4.496 -6.863 3.177 1.00 98.31 73 GLY A N 1
ATOM 558 C CA . GLY A 1 73 ? 3.699 -7.993 2.710 1.00 98.31 73 GLY A CA 1
ATOM 559 C C . GLY A 1 73 ? 2.323 -7.593 2.176 1.00 98.31 73 GLY A C 1
ATOM 560 O O . GLY A 1 73 ? 1.399 -8.404 2.201 1.00 98.31 73 GLY A O 1
ATOM 561 N N . LEU A 1 74 ? 2.141 -6.341 1.738 1.00 98.50 74 LEU A N 1
ATOM 562 C CA . LEU A 1 74 ? 0.882 -5.861 1.149 1.00 98.50 74 LEU A CA 1
ATOM 563 C C . LEU A 1 74 ? 0.823 -6.146 -0.352 1.00 98.50 74 LEU A C 1
ATOM 565 O O . LEU A 1 74 ? -0.256 -6.398 -0.897 1.00 98.50 74 LEU A O 1
ATOM 569 N N . ILE A 1 75 ? 1.985 -6.144 -1.004 1.00 98.12 75 ILE A N 1
ATOM 570 C CA . ILE A 1 75 ? 2.147 -6.593 -2.382 1.00 98.12 75 ILE A CA 1
ATOM 571 C C . ILE A 1 75 ? 3.295 -7.594 -2.477 1.00 98.12 75 ILE A C 1
ATOM 573 O O . ILE A 1 75 ? 4.178 -7.624 -1.629 1.00 98.12 75 ILE A O 1
ATOM 577 N N . CYS A 1 76 ? 3.293 -8.394 -3.537 1.00 95.44 76 CYS A N 1
ATOM 578 C CA . CYS A 1 76 ? 4.370 -9.325 -3.848 1.00 95.44 76 CYS A CA 1
ATOM 579 C C . CYS A 1 76 ? 4.727 -9.220 -5.336 1.00 95.44 76 CYS A C 1
ATOM 581 O O . CYS A 1 76 ? 3.834 -9.183 -6.191 1.00 95.44 76 CYS A O 1
ATOM 583 N N . CYS A 1 77 ? 6.025 -9.172 -5.647 1.00 93.44 77 CYS A N 1
ATOM 584 C CA . CYS A 1 77 ? 6.519 -9.235 -7.018 1.00 93.44 77 CYS A CA 1
ATOM 585 C C . CYS A 1 77 ? 6.386 -10.673 -7.540 1.00 93.44 77 CYS A C 1
ATOM 587 O O . CYS A 1 77 ? 6.983 -11.603 -7.007 1.00 93.44 77 CYS A O 1
ATOM 589 N N . THR A 1 78 ? 5.585 -10.860 -8.584 1.00 87.75 78 THR A N 1
ATOM 590 C CA . THR A 1 78 ? 5.306 -12.178 -9.186 1.00 87.75 78 THR A CA 1
ATOM 591 C C . THR A 1 78 ? 6.169 -12.475 -10.401 1.00 87.75 78 THR A C 1
ATOM 593 O O . THR A 1 78 ? 6.422 -13.639 -10.706 1.00 87.75 78 THR A O 1
ATOM 596 N N . LYS A 1 79 ? 6.625 -11.429 -11.098 1.00 81.56 79 LYS A N 1
ATOM 597 C CA . LYS A 1 79 ? 7.619 -11.509 -12.168 1.00 81.56 79 LYS A CA 1
ATOM 598 C C . LYS A 1 79 ? 8.553 -10.317 -12.048 1.00 81.56 79 LYS A C 1
ATOM 600 O O . LYS A 1 79 ? 8.085 -9.177 -12.011 1.00 81.56 79 LYS A O 1
ATOM 605 N N . ALA A 1 80 ? 9.852 -10.600 -11.989 1.00 76.00 80 ALA A N 1
ATOM 606 C CA . ALA A 1 80 ? 10.885 -9.576 -12.023 1.00 76.00 80 ALA A CA 1
ATOM 607 C C . ALA A 1 80 ? 10.854 -8.824 -13.361 1.00 76.00 80 ALA A C 1
ATOM 609 O O . ALA A 1 80 ? 10.370 -9.348 -14.368 1.00 76.00 80 ALA A O 1
ATOM 610 N N . ALA A 1 81 ? 11.373 -7.595 -13.359 1.00 66.44 81 ALA A N 1
ATOM 611 C CA . ALA A 1 81 ? 11.556 -6.868 -14.603 1.00 66.44 81 ALA A CA 1
ATOM 612 C C . ALA A 1 81 ? 12.591 -7.588 -15.477 1.00 66.44 81 ALA A C 1
ATOM 614 O O . ALA A 1 81 ? 13.598 -8.083 -14.972 1.00 66.44 81 ALA A O 1
ATOM 615 N N . HIS A 1 82 ? 12.341 -7.620 -16.781 1.00 64.06 82 HIS A N 1
ATOM 616 C CA . HIS A 1 82 ? 13.297 -8.084 -17.779 1.00 64.06 82 HIS A CA 1
ATOM 617 C C . HIS A 1 82 ? 13.573 -6.918 -18.720 1.00 64.06 82 HIS A C 1
ATOM 619 O O . HIS A 1 82 ? 12.627 -6.379 -19.294 1.00 64.06 82 HIS A O 1
ATOM 625 N N . PHE A 1 83 ? 14.836 -6.513 -18.844 1.00 54.47 83 PHE A N 1
ATOM 626 C CA . PHE A 1 83 ? 15.255 -5.442 -19.743 1.00 54.47 83 PHE A CA 1
ATOM 627 C C . PHE A 1 83 ? 16.207 -6.010 -20.790 1.00 54.47 83 PHE A C 1
ATOM 629 O O . PHE A 1 83 ? 17.240 -6.579 -20.441 1.00 54.47 83 PHE A O 1
ATOM 636 N N . GLU A 1 84 ? 15.863 -5.847 -22.066 1.00 52.84 84 GLU A N 1
ATOM 637 C CA . GLU A 1 84 ? 16.684 -6.299 -23.187 1.00 52.84 84 GLU A CA 1
ATOM 638 C C . GLU A 1 84 ? 16.944 -5.132 -24.145 1.00 52.84 84 GLU A C 1
ATOM 640 O O . GLU A 1 84 ? 16.029 -4.575 -24.747 1.00 52.84 84 GLU A O 1
ATOM 645 N N . VAL A 1 85 ? 18.220 -4.756 -24.276 1.00 53.25 85 VAL A N 1
ATOM 646 C CA . VAL A 1 85 ? 18.681 -3.520 -24.942 1.00 53.25 85 VAL A CA 1
ATOM 647 C C . VAL A 1 85 ? 18.312 -3.464 -26.433 1.00 53.25 85 VAL A C 1
ATOM 649 O O . VAL A 1 85 ? 18.153 -2.379 -26.983 1.00 53.25 85 VAL A O 1
ATOM 652 N N . LYS A 1 86 ? 18.161 -4.615 -27.103 1.00 52.97 86 LYS A N 1
ATOM 653 C CA . LYS A 1 86 ? 17.857 -4.695 -28.547 1.00 52.97 86 LYS A CA 1
ATOM 654 C C . LYS A 1 86 ? 16.373 -4.868 -28.866 1.00 52.97 86 LYS A C 1
ATOM 656 O O . LYS A 1 86 ? 16.004 -4.924 -30.034 1.00 52.97 86 LYS A O 1
ATOM 661 N N . ALA A 1 87 ? 15.532 -4.947 -27.843 1.00 50.44 87 ALA A N 1
ATOM 662 C CA . ALA A 1 87 ? 14.141 -5.325 -27.972 1.00 50.44 87 ALA A CA 1
ATOM 663 C C . ALA A 1 87 ? 13.294 -4.394 -27.097 1.00 50.44 87 ALA A C 1
ATOM 665 O O . ALA A 1 87 ? 12.833 -4.768 -26.017 1.00 50.44 87 ALA A O 1
ATOM 666 N N . ALA A 1 88 ? 13.107 -3.154 -27.559 1.00 49.06 88 ALA A N 1
ATOM 667 C CA . ALA A 1 88 ? 12.257 -2.170 -26.884 1.00 49.06 88 ALA A CA 1
ATOM 668 C C . ALA A 1 88 ? 10.844 -2.729 -26.592 1.00 49.06 88 ALA A C 1
ATOM 670 O O . ALA A 1 88 ? 10.278 -2.425 -25.546 1.00 49.06 88 ALA A O 1
ATOM 671 N N . ASP A 1 89 ? 10.348 -3.646 -27.432 1.00 49.91 89 ASP A N 1
ATOM 672 C CA . ASP A 1 89 ? 9.055 -4.332 -27.275 1.00 49.91 89 ASP A CA 1
ATOM 673 C C . ASP A 1 89 ? 9.042 -5.495 -26.261 1.00 49.91 89 ASP A C 1
ATOM 675 O O . ASP A 1 89 ? 7.975 -5.986 -25.888 1.00 49.91 89 ASP A O 1
ATOM 679 N N . HIS A 1 90 ? 10.204 -5.956 -25.786 1.00 47.12 90 HIS A N 1
ATOM 680 C CA . HIS A 1 90 ? 10.317 -7.092 -24.857 1.00 47.12 90 HIS A CA 1
ATOM 681 C C . HIS A 1 90 ? 10.732 -6.687 -23.437 1.00 47.12 90 HIS A C 1
ATOM 683 O O . HIS A 1 90 ? 10.761 -7.537 -22.539 1.00 47.12 90 HIS A O 1
ATOM 689 N N . SER A 1 91 ? 11.010 -5.401 -23.206 1.00 53.84 91 SER A N 1
ATOM 690 C CA . SER A 1 91 ? 11.257 -4.889 -21.860 1.00 53.84 91 SER A CA 1
ATOM 691 C C . SER A 1 91 ? 9.961 -4.906 -21.050 1.00 53.84 91 SER A C 1
ATOM 693 O O . SER A 1 91 ? 9.015 -4.176 -21.336 1.00 53.84 91 SER A O 1
ATOM 695 N N . ARG A 1 92 ? 9.894 -5.771 -20.035 1.00 63.62 92 ARG A N 1
ATOM 696 C CA . ARG A 1 92 ? 8.708 -5.952 -19.187 1.00 63.62 92 ARG A CA 1
ATOM 697 C C . ARG A 1 92 ? 8.980 -5.379 -17.806 1.00 63.62 92 ARG A C 1
ATOM 699 O O . ARG A 1 92 ? 9.903 -5.830 -17.129 1.00 63.62 92 ARG A O 1
ATOM 706 N N . ALA A 1 93 ? 8.169 -4.415 -17.369 1.00 71.56 93 ALA A N 1
ATOM 707 C CA . ALA A 1 93 ? 8.152 -3.991 -15.971 1.00 71.56 93 ALA A CA 1
ATOM 708 C C . ALA A 1 93 ? 7.716 -5.130 -15.028 1.00 71.56 93 ALA A C 1
ATOM 710 O O . ALA A 1 93 ? 7.185 -6.161 -15.450 1.00 71.56 93 ALA A O 1
ATOM 711 N N . ARG A 1 94 ? 7.953 -4.919 -13.728 1.00 83.38 94 ARG A N 1
ATOM 712 C CA . ARG A 1 94 ? 7.568 -5.849 -12.660 1.00 83.38 94 ARG A CA 1
ATOM 713 C C . ARG A 1 94 ? 6.054 -6.089 -12.668 1.00 83.38 94 ARG A C 1
ATOM 715 O O . ARG A 1 94 ? 5.274 -5.152 -12.838 1.00 83.38 94 ARG A O 1
ATOM 722 N N . CYS A 1 95 ? 5.656 -7.338 -12.429 1.00 91.44 95 CYS A N 1
ATOM 723 C CA . CYS A 1 95 ? 4.258 -7.698 -12.192 1.00 91.44 95 CYS A CA 1
ATOM 724 C C . CYS A 1 95 ? 4.001 -7.900 -10.702 1.00 91.44 95 CYS A C 1
ATOM 726 O O . CYS A 1 95 ? 4.751 -8.606 -10.023 1.00 91.44 95 CYS A O 1
ATOM 728 N N . TRP A 1 96 ? 2.878 -7.384 -10.218 1.00 95.69 96 TRP A N 1
ATOM 729 C CA . TRP A 1 96 ? 2.532 -7.383 -8.802 1.00 95.69 96 TRP A CA 1
ATOM 730 C C . TRP A 1 96 ? 1.289 -8.225 -8.498 1.00 95.69 96 TRP A C 1
ATOM 732 O O . TRP A 1 96 ? 0.459 -8.515 -9.367 1.00 95.69 96 TRP A O 1
ATOM 742 N N . LYS A 1 97 ? 1.168 -8.616 -7.230 1.00 96.12 97 LYS A N 1
ATOM 743 C CA . LYS A 1 97 ? 0.006 -9.276 -6.625 1.00 96.12 97 LYS A CA 1
ATOM 744 C C . LYS A 1 97 ? -0.372 -8.537 -5.347 1.00 96.12 97 LYS A C 1
ATOM 746 O O . LYS A 1 97 ? 0.514 -8.273 -4.540 1.00 96.12 97 LYS A O 1
ATOM 751 N N . LEU A 1 98 ? -1.661 -8.289 -5.128 1.00 97.81 98 LEU A N 1
ATOM 752 C CA . LEU A 1 98 ? -2.202 -7.860 -3.835 1.00 97.81 98 LEU A CA 1
ATOM 753 C C . LEU A 1 98 ? -2.355 -9.094 -2.942 1.00 97.81 98 LEU A C 1
ATOM 755 O O . LEU A 1 98 ? -3.056 -10.041 -3.311 1.00 97.81 98 LEU A O 1
ATOM 759 N N . THR A 1 99 ? -1.700 -9.111 -1.785 1.00 97.81 99 THR A N 1
ATOM 760 C CA . THR A 1 99 ? -1.583 -10.326 -0.954 1.00 97.81 99 THR A CA 1
ATOM 761 C C . THR A 1 99 ? -2.872 -10.696 -0.218 1.00 97.81 99 THR A C 1
ATOM 763 O O . THR A 1 99 ? -3.053 -11.863 0.124 1.00 97.81 99 THR A O 1
ATOM 766 N N . TRP A 1 100 ? -3.798 -9.745 -0.043 1.00 97.38 100 TRP A N 1
ATOM 767 C CA . TRP A 1 100 ? -5.124 -9.977 0.550 1.00 97.38 100 TRP A CA 1
ATOM 768 C C . TRP A 1 100 ? -6.189 -10.451 -0.449 1.00 97.38 100 TRP A C 1
ATOM 770 O O . TRP A 1 100 ? -7.328 -10.716 -0.062 1.00 97.38 100 TRP A O 1
ATOM 780 N N . LYS A 1 101 ? -5.857 -10.547 -1.743 1.00 95.75 101 LYS A N 1
ATOM 781 C CA . LYS A 1 101 ? -6.751 -11.096 -2.771 1.00 95.75 101 LYS A CA 1
ATOM 782 C C . LYS A 1 101 ? -6.240 -12.456 -3.236 1.00 95.75 101 LYS A C 1
ATOM 784 O O . LYS A 1 101 ? -5.037 -12.682 -3.338 1.00 95.75 101 LYS A O 1
ATOM 789 N N . ALA A 1 102 ? -7.170 -13.352 -3.561 1.00 93.25 102 ALA A N 1
ATOM 790 C CA . ALA A 1 102 ? -6.844 -14.626 -4.191 1.00 93.25 102 ALA A CA 1
ATOM 791 C C . ALA A 1 102 ? -6.168 -14.394 -5.555 1.00 93.25 102 ALA A C 1
ATOM 793 O O . ALA A 1 102 ? -6.424 -13.391 -6.228 1.00 93.25 102 ALA A O 1
ATOM 794 N N . ALA A 1 103 ? -5.305 -15.318 -5.968 1.00 89.38 103 ALA A N 1
ATOM 795 C CA . ALA A 1 103 ? -4.630 -15.281 -7.265 1.00 89.38 103 ALA A CA 1
ATOM 796 C C . ALA A 1 103 ? -4.473 -16.707 -7.800 1.00 89.38 103 ALA A C 1
ATOM 798 O O . ALA A 1 103 ? -4.041 -17.591 -7.065 1.00 89.38 103 ALA A O 1
ATOM 799 N N . ASN A 1 104 ? -4.805 -16.949 -9.073 1.00 83.19 104 ASN A N 1
ATOM 800 C CA . ASN A 1 104 ? -4.620 -18.247 -9.742 1.00 83.19 104 ASN A CA 1
ATOM 801 C C . ASN A 1 104 ? -5.138 -19.459 -8.940 1.00 83.19 104 ASN A C 1
ATOM 803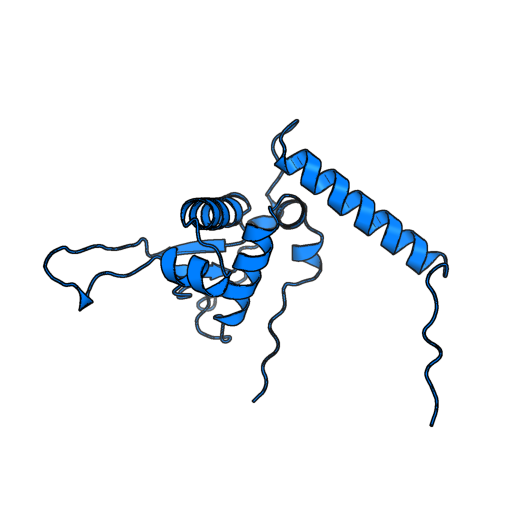 O O . ASN A 1 104 ? -4.426 -20.447 -8.769 1.00 83.19 104 ASN A O 1
ATOM 807 N N . ARG A 1 105 ? -6.378 -19.376 -8.430 1.00 84.00 105 ARG A N 1
ATOM 808 C CA . ARG A 1 105 ? -7.028 -20.411 -7.592 1.00 84.00 105 ARG A CA 1
ATOM 809 C C . ARG A 1 105 ? -6.313 -20.712 -6.268 1.00 84.00 105 ARG A C 1
ATOM 811 O O . ARG A 1 105 ? -6.648 -21.685 -5.603 1.00 84.00 105 ARG A O 1
ATOM 818 N N . ARG A 1 106 ? -5.348 -19.882 -5.870 1.00 88.81 106 ARG A N 1
ATOM 819 C CA . ARG A 1 106 ? -4.736 -19.927 -4.543 1.00 88.81 106 ARG A CA 1
ATOM 820 C C . ARG A 1 106 ? -5.424 -18.916 -3.629 1.00 88.81 106 ARG A C 1
ATOM 822 O O . ARG A 1 106 ? -5.781 -17.829 -4.103 1.00 88.81 106 ARG A O 1
ATOM 829 N N . PRO A 1 107 ? -5.606 -19.251 -2.341 1.00 93.81 107 PRO A N 1
ATOM 830 C CA . PRO A 1 107 ? -6.138 -18.306 -1.371 1.00 93.81 107 PRO A CA 1
ATOM 831 C C . PRO A 1 107 ? -5.210 -17.084 -1.220 1.00 93.81 107 PRO A C 1
ATOM 833 O O . PRO A 1 107 ? -4.040 -17.149 -1.616 1.00 93.81 107 PRO A O 1
ATOM 836 N N . PRO A 1 108 ? -5.717 -15.966 -0.666 1.00 96.31 108 PRO A N 1
ATOM 837 C CA . PRO A 1 108 ? -4.878 -14.844 -0.248 1.00 96.31 108 PRO A CA 1
ATOM 838 C C . PRO A 1 108 ? -3.709 -15.320 0.621 1.00 96.31 108 PRO A C 1
ATOM 840 O O . PRO A 1 108 ? -3.903 -16.164 1.495 1.00 96.31 108 PRO A O 1
ATOM 843 N N . SER A 1 109 ? -2.504 -14.793 0.386 1.00 95.62 109 SER A N 1
ATOM 844 C CA . SER A 1 109 ? -1.340 -15.133 1.216 1.00 95.62 109 SER A CA 1
ATOM 845 C C . SER A 1 109 ? -1.301 -14.339 2.518 1.00 95.62 109 SER A C 1
ATOM 847 O O . SER A 1 109 ? -0.696 -14.801 3.478 1.00 95.62 109 SER A O 1
ATOM 849 N N . ASP A 1 110 ? -1.957 -13.172 2.565 1.00 97.44 110 ASP A N 1
ATOM 850 C CA . ASP A 1 110 ? -2.111 -12.353 3.773 1.00 97.44 110 ASP A CA 1
ATOM 851 C C . ASP A 1 110 ? -0.788 -12.075 4.525 1.00 97.44 110 ASP A C 1
ATOM 853 O O . ASP A 1 110 ? -0.772 -11.900 5.742 1.00 97.44 110 ASP A O 1
ATOM 857 N N . GLU A 1 111 ? 0.330 -11.989 3.793 1.00 97.69 111 GLU A N 1
ATOM 858 C CA . GLU A 1 111 ? 1.691 -11.814 4.339 1.00 97.69 111 GLU A CA 1
ATOM 859 C C . GLU A 1 111 ? 1.799 -10.603 5.285 1.00 97.69 111 GLU A C 1
ATOM 861 O O . GLU A 1 111 ? 2.499 -10.645 6.295 1.00 97.69 111 GLU A O 1
ATOM 866 N N . TRP A 1 112 ? 1.009 -9.559 5.024 1.00 98.38 112 TRP A N 1
ATOM 867 C CA . TRP A 1 112 ? 0.870 -8.367 5.862 1.00 98.38 112 TRP A CA 1
ATOM 868 C C . TRP A 1 112 ? 0.470 -8.642 7.318 1.00 98.38 112 TRP A C 1
ATOM 870 O O . TRP A 1 112 ? 0.692 -7.790 8.178 1.00 98.38 112 TRP A O 1
ATOM 880 N N . ARG A 1 113 ? -0.120 -9.803 7.632 1.00 98.19 113 ARG A N 1
ATOM 881 C CA . ARG A 1 113 ? -0.487 -10.178 9.009 1.00 98.19 113 ARG A CA 1
ATOM 882 C C . ARG A 1 113 ? 0.721 -10.455 9.892 1.00 98.19 113 ARG A C 1
ATOM 884 O O . ARG A 1 113 ? 0.626 -10.258 11.098 1.00 98.19 113 ARG A O 1
ATOM 891 N N . ALA A 1 114 ? 1.818 -10.926 9.304 1.00 97.44 114 ALA A N 1
ATOM 892 C CA . ALA A 1 114 ? 3.048 -11.237 10.027 1.00 97.44 114 ALA A CA 1
ATOM 893 C C . ALA A 1 114 ? 3.963 -10.013 10.189 1.00 97.44 114 ALA A C 1
ATOM 895 O O . ALA A 1 114 ? 4.959 -10.080 10.907 1.00 97.44 114 ALA A O 1
ATOM 896 N N . TYR A 1 115 ? 3.647 -8.897 9.525 1.00 98.00 115 TYR A N 1
ATOM 897 C CA . TYR A 1 115 ? 4.458 -7.693 9.609 1.00 98.00 115 TYR A CA 1
ATOM 898 C C . TYR A 1 115 ? 4.373 -7.062 11.001 1.00 98.00 115 TYR A C 1
ATOM 900 O O . TYR A 1 115 ? 3.291 -6.716 11.475 1.00 98.00 115 TYR A O 1
ATOM 908 N N . CYS A 1 116 ? 5.543 -6.825 11.587 1.00 97.06 116 CYS A N 1
ATOM 909 C CA . CYS A 1 116 ? 5.739 -6.011 12.777 1.00 97.06 116 CYS A CA 1
ATOM 910 C C . CYS A 1 116 ? 6.729 -4.900 12.419 1.00 97.06 116 CYS A C 1
ATOM 912 O O . CYS A 1 116 ? 7.783 -5.172 11.835 1.00 97.06 116 CYS A O 1
ATOM 914 N N . ALA A 1 117 ? 6.392 -3.643 12.718 1.00 96.69 117 ALA A N 1
ATOM 915 C CA . ALA A 1 117 ? 7.302 -2.550 12.408 1.00 96.69 117 ALA A CA 1
ATOM 916 C C . ALA A 1 117 ? 8.552 -2.642 13.303 1.00 96.69 117 ALA A C 1
ATOM 918 O O . ALA A 1 117 ? 8.411 -2.866 14.507 1.00 96.69 117 ALA A O 1
ATOM 919 N N . PRO A 1 118 ? 9.769 -2.409 12.772 1.00 96.19 118 PRO A N 1
ATOM 920 C CA . PRO A 1 118 ? 10.972 -2.431 13.595 1.00 96.19 118 PRO A CA 1
ATOM 921 C C . PRO A 1 118 ? 10.857 -1.446 14.770 1.00 96.19 118 PRO A C 1
ATOM 923 O O . PRO A 1 118 ? 10.408 -0.308 14.543 1.00 96.19 118 PRO A O 1
ATOM 926 N N . PRO A 1 119 ? 11.258 -1.840 15.996 1.00 95.06 119 PRO A N 1
ATOM 927 C CA . PRO A 1 119 ? 11.255 -0.950 17.152 1.00 95.06 119 PRO A CA 1
ATOM 928 C C . PRO A 1 119 ? 11.992 0.361 16.862 1.00 95.06 119 PRO A C 1
ATOM 930 O O . PRO A 1 119 ? 12.929 0.396 16.068 1.00 95.06 119 PRO A O 1
ATOM 933 N N . ASP A 1 120 ? 11.507 1.455 17.450 1.00 94.69 120 ASP A N 1
ATOM 934 C CA . ASP A 1 120 ? 12.078 2.809 17.332 1.00 94.69 120 ASP A CA 1
ATOM 935 C C . ASP A 1 120 ? 12.219 3.377 15.905 1.00 94.69 120 ASP A C 1
ATOM 937 O O . ASP A 1 120 ? 12.773 4.456 15.695 1.00 94.69 120 ASP A O 1
ATOM 941 N N . SER A 1 121 ? 11.621 2.722 14.906 1.00 96.75 121 SER A N 1
ATOM 942 C CA . SER A 1 121 ? 11.615 3.204 13.526 1.00 96.75 121 SER A CA 1
ATOM 943 C C . SER A 1 121 ? 10.543 4.270 13.262 1.00 96.75 121 SER A C 1
ATOM 945 O O . SER A 1 121 ? 9.483 4.346 13.901 1.00 96.75 121 SER A O 1
ATOM 947 N N . GLY A 1 122 ? 10.751 5.067 12.208 1.00 97.19 122 GLY A N 1
ATOM 948 C CA . GLY A 1 122 ? 9.719 5.970 11.690 1.00 97.19 122 GLY A CA 1
ATOM 949 C C . GLY A 1 122 ? 8.446 5.235 11.240 1.00 97.19 122 GLY A C 1
ATOM 950 O O . GLY A 1 122 ? 7.351 5.800 11.298 1.00 97.19 122 GLY A O 1
ATOM 951 N N . ALA A 1 123 ? 8.567 3.971 10.820 1.00 97.44 123 ALA A N 1
ATOM 952 C CA . ALA A 1 123 ? 7.443 3.097 10.485 1.00 97.44 123 ALA A CA 1
ATOM 953 C C . ALA A 1 123 ? 6.616 2.747 11.736 1.00 97.44 123 ALA A C 1
ATOM 955 O O . ALA A 1 123 ? 5.403 2.973 11.738 1.00 97.44 123 ALA A O 1
ATOM 956 N N . ALA A 1 124 ? 7.263 2.334 12.831 1.00 97.88 124 ALA A N 1
ATOM 957 C CA . ALA A 1 124 ? 6.603 2.058 14.110 1.00 97.88 124 ALA A CA 1
ATOM 958 C C . ALA A 1 124 ? 5.927 3.312 14.686 1.00 97.88 124 ALA A C 1
ATOM 960 O O . ALA A 1 124 ? 4.765 3.281 15.105 1.00 97.88 124 ALA A O 1
ATOM 961 N N . LYS A 1 125 ? 6.597 4.474 14.622 1.00 98.19 125 LYS A N 1
ATOM 962 C CA . LYS A 1 125 ? 6.009 5.758 15.044 1.00 98.19 125 LYS A CA 1
ATOM 963 C C . LYS A 1 125 ? 4.749 6.102 14.239 1.00 98.19 125 LYS A C 1
ATOM 965 O O . LYS A 1 125 ? 3.751 6.516 14.839 1.00 98.19 125 LYS A O 1
ATOM 970 N N . ARG A 1 126 ? 4.770 5.937 12.908 1.00 97.88 126 ARG A N 1
ATOM 971 C CA . ARG A 1 126 ? 3.598 6.133 12.028 1.00 97.88 126 ARG A CA 1
ATOM 972 C C . ARG A 1 126 ? 2.468 5.169 12.381 1.00 97.88 126 ARG A C 1
ATOM 974 O O . ARG A 1 126 ? 1.333 5.620 12.569 1.00 97.88 126 ARG A O 1
ATOM 981 N N . ALA A 1 127 ? 2.787 3.887 12.542 1.00 97.81 127 ALA A N 1
ATOM 982 C CA . ALA A 1 127 ? 1.823 2.847 12.868 1.00 97.81 127 ALA A CA 1
ATOM 983 C C . ALA A 1 127 ? 1.110 3.137 14.190 1.00 97.81 127 ALA A C 1
ATOM 985 O O . ALA A 1 127 ? -0.117 3.267 14.213 1.00 97.81 127 ALA A O 1
ATOM 986 N N . ARG A 1 128 ? 1.877 3.374 15.262 1.00 98.12 128 ARG A N 1
ATOM 987 C CA . ARG A 1 128 ? 1.369 3.719 16.597 1.00 98.12 128 ARG A CA 1
ATOM 988 C C . ARG A 1 128 ? 0.432 4.924 16.562 1.00 98.12 128 ARG A C 1
ATOM 990 O O . ARG A 1 128 ? -0.683 4.853 17.076 1.00 98.12 128 ARG A O 1
ATOM 997 N N . ARG A 1 129 ? 0.849 6.031 15.931 1.00 97.81 129 ARG A N 1
ATOM 998 C CA . ARG A 1 129 ? 0.017 7.247 15.816 1.00 97.81 129 ARG A CA 1
ATOM 999 C C . ARG A 1 129 ? -1.272 6.971 15.045 1.00 97.81 129 ARG A C 1
ATOM 1001 O O . ARG A 1 129 ? -2.337 7.441 15.441 1.00 97.81 129 ARG A O 1
ATOM 1008 N N . GLY A 1 130 ? -1.174 6.210 13.958 1.00 96.88 130 GLY A N 1
ATOM 1009 C CA . GLY A 1 130 ? -2.308 5.859 13.118 1.00 96.88 130 GLY A CA 1
ATOM 1010 C C . GLY A 1 130 ? -3.334 4.971 13.819 1.00 96.88 130 GLY A C 1
ATOM 1011 O O . GLY A 1 130 ? -4.526 5.262 13.766 1.00 96.88 130 GLY A O 1
ATOM 1012 N N . MET A 1 131 ? -2.875 3.928 14.506 1.00 97.19 131 MET A N 1
ATOM 1013 C CA . MET A 1 131 ? -3.735 3.035 15.284 1.00 97.19 131 MET A CA 1
ATOM 1014 C C . MET A 1 131 ? -4.376 3.762 16.472 1.00 97.19 131 MET A C 1
ATOM 1016 O O . MET A 1 131 ? -5.574 3.615 16.702 1.00 97.19 131 MET A O 1
ATOM 1020 N N . ALA A 1 132 ? -3.629 4.624 17.172 1.00 97.69 132 ALA A N 1
ATOM 1021 C CA . ALA A 1 132 ? -4.183 5.451 18.245 1.00 97.69 132 ALA A CA 1
ATOM 1022 C C . ALA A 1 132 ? -5.305 6.377 17.743 1.00 97.69 132 ALA A C 1
ATOM 1024 O O . ALA A 1 132 ? -6.326 6.527 18.412 1.00 97.69 132 ALA A O 1
ATOM 1025 N N . ALA A 1 133 ? -5.154 6.965 16.551 1.00 96.94 133 ALA A N 1
ATOM 1026 C CA . ALA A 1 133 ? -6.205 7.773 15.936 1.00 96.94 133 ALA A CA 1
ATOM 1027 C C . ALA A 1 133 ? -7.467 6.952 15.621 1.00 96.94 133 ALA A C 1
ATOM 1029 O O . ALA A 1 133 ? -8.567 7.387 15.956 1.00 96.94 133 ALA A O 1
ATOM 1030 N N . LEU A 1 134 ? -7.312 5.748 15.059 1.00 95.62 134 LEU A N 1
ATOM 1031 C CA . LEU A 1 134 ? -8.434 4.837 14.804 1.00 95.62 134 LEU A CA 1
ATOM 1032 C C . LEU A 1 134 ? -9.141 4.417 16.097 1.00 95.62 134 LEU A C 1
ATOM 1034 O O . LEU A 1 134 ? -10.368 4.379 16.134 1.00 95.62 134 LEU A O 1
ATOM 1038 N N . LYS A 1 135 ? -8.388 4.158 17.172 1.00 95.88 135 LYS A N 1
ATOM 1039 C CA . LYS A 1 135 ? -8.956 3.834 18.486 1.00 95.88 135 LYS A CA 1
ATOM 1040 C C . LYS A 1 135 ? -9.786 4.993 19.040 1.00 95.88 135 LYS A C 1
ATOM 1042 O O . LYS A 1 135 ? -10.890 4.767 19.522 1.00 95.88 135 LYS A O 1
ATOM 1047 N N . ARG A 1 136 ? -9.287 6.233 18.940 1.00 96.00 136 ARG A N 1
ATOM 1048 C CA . ARG A 1 136 ? -10.040 7.430 19.356 1.00 96.00 136 ARG A CA 1
ATOM 1049 C C . ARG A 1 136 ? -11.341 7.587 18.572 1.00 96.00 136 ARG A C 1
ATOM 1051 O O . ARG A 1 136 ? -12.368 7.856 19.185 1.00 96.00 136 ARG A O 1
ATOM 1058 N N . TYR A 1 137 ? -11.297 7.380 17.255 1.00 93.44 137 TYR A N 1
ATOM 1059 C CA . TYR A 1 137 ? -12.492 7.399 16.408 1.00 93.44 137 TYR A CA 1
ATOM 1060 C C . TYR A 1 137 ? -13.490 6.310 16.818 1.00 93.44 137 TYR A C 1
ATOM 1062 O O . TYR A 1 137 ? -14.656 6.608 17.042 1.00 93.44 137 TYR A O 1
ATOM 1070 N N . GLY A 1 138 ? -13.022 5.071 17.005 1.00 92.81 138 GLY A N 1
ATOM 1071 C CA . GLY A 1 138 ? -13.865 3.961 17.451 1.00 92.81 138 GLY A CA 1
ATOM 1072 C C . GLY A 1 138 ? -14.532 4.226 18.802 1.00 92.81 138 GLY A C 1
ATOM 1073 O O . GLY A 1 138 ? -15.724 3.981 18.942 1.00 92.81 138 GLY A O 1
ATOM 1074 N N . TYR A 1 139 ? -13.800 4.801 19.762 1.00 93.31 139 TYR A N 1
ATOM 1075 C CA . TYR A 1 139 ? -14.365 5.199 21.053 1.00 93.31 139 TYR A CA 1
ATOM 1076 C C . TYR A 1 139 ? -15.396 6.328 20.921 1.00 93.31 139 TYR A C 1
ATOM 1078 O O . TYR A 1 139 ? -16.440 6.294 21.565 1.00 93.31 139 TYR A O 1
ATOM 1086 N N . ALA A 1 140 ? -15.126 7.337 20.087 1.00 92.62 140 ALA A N 1
ATOM 1087 C CA . ALA A 1 140 ? -16.086 8.407 19.826 1.00 92.62 140 ALA A CA 1
ATOM 1088 C C . ALA A 1 140 ? -17.380 7.874 19.192 1.00 92.62 140 ALA A C 1
ATOM 1090 O O . ALA A 1 140 ? -18.459 8.283 19.614 1.00 92.62 140 ALA A O 1
ATOM 1091 N N . LEU A 1 141 ? -17.261 6.929 18.254 1.00 89.75 141 LEU A N 1
ATOM 1092 C CA . LEU A 1 141 ? -18.393 6.246 17.632 1.00 89.75 141 LEU A CA 1
ATOM 1093 C C . LEU A 1 141 ? -19.201 5.451 18.667 1.00 89.75 141 LEU A C 1
ATOM 1095 O O . LEU A 1 141 ? -20.402 5.660 18.779 1.00 89.75 141 LEU A O 1
ATOM 1099 N N . SER A 1 142 ? -18.555 4.603 19.477 1.00 91.31 142 SER A N 1
ATOM 1100 C CA . SER A 1 142 ? -19.253 3.805 20.502 1.00 91.31 142 SER A CA 1
ATOM 1101 C C . SER A 1 142 ? -19.896 4.658 21.597 1.00 91.31 142 SER A C 1
ATOM 1103 O O . SER A 1 142 ? -20.913 4.282 22.166 1.00 91.31 142 SER A O 1
ATOM 1105 N N . ALA A 1 143 ? -19.303 5.813 21.899 1.00 92.31 143 ALA A N 1
ATOM 1106 C CA . ALA A 1 143 ? -19.819 6.749 22.890 1.00 92.31 143 ALA A CA 1
ATOM 1107 C C . ALA A 1 143 ? -20.885 7.705 22.322 1.00 92.31 143 ALA A C 1
ATOM 1109 O O . ALA A 1 143 ? -21.272 8.630 23.028 1.00 92.31 143 ALA A O 1
ATOM 1110 N N . HIS A 1 144 ? -21.323 7.526 21.066 1.00 87.19 144 HIS A N 1
ATOM 1111 C CA . HIS A 1 144 ? -22.301 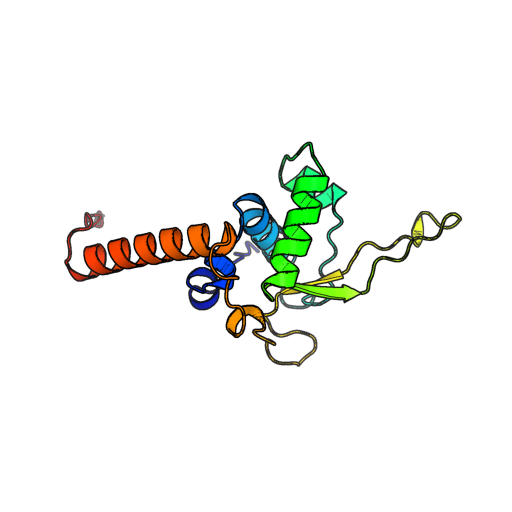8.394 20.392 1.00 87.19 144 HIS A CA 1
ATOM 1112 C C . HIS A 1 144 ? -21.902 9.883 20.411 1.00 87.19 144 HIS A C 1
ATOM 1114 O O . HIS A 1 144 ? -22.740 10.774 20.478 1.00 87.19 144 HIS A O 1
ATOM 1120 N N . ARG A 1 145 ? -20.592 10.164 20.362 1.00 87.00 145 ARG A N 1
ATOM 1121 C CA . ARG A 1 145 ? -20.034 11.531 20.376 1.00 87.00 145 ARG A CA 1
ATOM 1122 C C . ARG A 1 145 ? -19.743 12.078 18.981 1.00 87.00 145 ARG A C 1
ATOM 1124 O O . ARG A 1 145 ? -19.157 13.150 18.858 1.00 87.00 145 ARG A O 1
ATOM 1131 N N . LEU A 1 146 ? -20.061 11.315 17.939 1.00 85.06 146 LEU A N 1
ATOM 1132 C CA . LEU A 1 146 ? -19.966 11.771 16.557 1.00 85.06 146 LEU A CA 1
ATOM 1133 C C . LEU A 1 146 ? -21.314 12.373 16.147 1.00 85.06 146 LEU A C 1
ATOM 1135 O O . LEU A 1 146 ? -22.341 11.822 16.544 1.00 85.06 146 LEU A O 1
ATOM 1139 N N . PRO A 1 147 ? -21.329 13.470 15.372 1.00 81.62 147 PRO A N 1
ATOM 1140 C CA . PRO A 1 147 ? -22.575 14.034 14.874 1.00 81.62 147 PRO A CA 1
ATOM 1141 C C . PRO A 1 147 ? -23.311 12.976 14.047 1.00 81.62 147 PRO A C 1
ATOM 1143 O O . PRO A 1 147 ? -22.732 12.379 13.135 1.00 81.62 147 PRO A O 1
ATOM 1146 N N . VAL A 1 148 ? -24.573 12.724 14.389 1.00 74.81 148 VAL A N 1
ATOM 1147 C CA . VAL A 1 148 ? -25.466 11.918 13.557 1.00 74.81 148 VAL A CA 1
ATOM 1148 C C . VAL A 1 148 ? -25.890 12.812 12.401 1.00 74.81 148 VAL A C 1
ATOM 1150 O O . VAL A 1 148 ? -26.357 13.927 12.624 1.00 74.81 148 VAL A O 1
ATOM 1153 N N . LEU A 1 149 ? -25.684 12.355 11.167 1.00 71.75 149 LEU A N 1
ATOM 1154 C CA . LEU A 1 149 ? -26.315 13.006 10.026 1.00 71.75 149 LEU A CA 1
ATOM 1155 C C . LEU A 1 149 ? -27.810 12.725 10.157 1.00 71.75 149 LEU A C 1
ATOM 1157 O O . LEU A 1 149 ? -28.219 11.569 10.027 1.00 71.75 149 LEU A O 1
ATOM 1161 N N . GLU A 1 150 ? -28.604 13.749 10.473 1.00 67.88 150 GLU A N 1
ATOM 1162 C CA . GLU A 1 150 ? -30.054 13.627 10.377 1.00 67.88 150 GLU A CA 1
ATOM 1163 C C . GLU A 1 150 ? -30.367 13.224 8.940 1.00 67.88 150 GLU A C 1
ATOM 1165 O O . GLU A 1 150 ? -29.986 13.896 7.979 1.00 67.88 150 GLU A O 1
ATOM 1170 N N . THR A 1 151 ? -30.949 12.039 8.785 1.00 63.44 151 THR A N 1
ATOM 1171 C CA . THR A 1 151 ? -31.376 11.567 7.476 1.00 63.44 151 THR A CA 1
ATOM 1172 C C . THR A 1 151 ? -32.537 12.469 7.102 1.00 63.44 151 THR A C 1
ATOM 1174 O O . THR A 1 151 ? -33.556 12.459 7.787 1.00 63.44 151 THR A O 1
ATOM 1177 N N . ILE A 1 152 ? -32.364 13.304 6.079 1.00 61.91 152 ILE A N 1
ATOM 1178 C CA . ILE A 1 152 ? -33.470 14.085 5.535 1.00 61.91 152 ILE A CA 1
ATOM 1179 C C . ILE A 1 152 ? -34.435 13.055 4.943 1.00 61.91 152 ILE A C 1
ATOM 1181 O O . ILE A 1 152 ? -34.179 12.491 3.883 1.00 61.91 152 ILE A O 1
ATOM 1185 N N . THR A 1 153 ? -35.479 12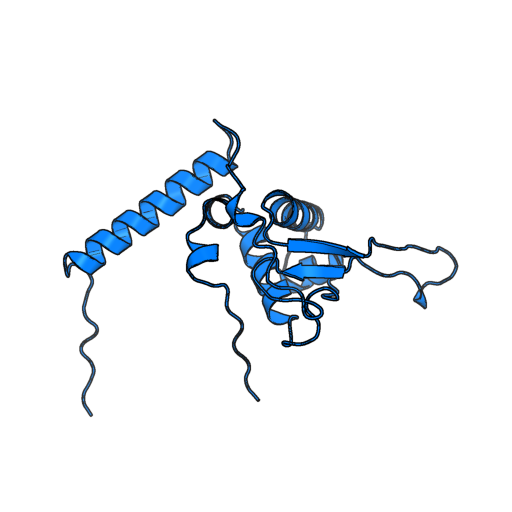.716 5.693 1.00 52.19 153 THR A N 1
ATOM 1186 C CA . THR A 1 153 ? -36.655 12.026 5.164 1.00 52.19 153 THR A CA 1
ATOM 1187 C C . THR A 1 153 ? -37.391 13.035 4.290 1.00 52.19 153 THR A C 1
ATOM 1189 O O . THR A 1 153 ? -38.065 13.917 4.821 1.00 52.19 153 THR A O 1
ATOM 1192 N N . GLU A 1 154 ? -37.194 12.940 2.976 1.00 48.19 154 GLU A N 1
ATOM 1193 C CA . GLU A 1 154 ? -38.140 13.447 1.972 1.00 48.19 154 GLU A CA 1
ATOM 1194 C C . GLU A 1 154 ? -39.153 12.355 1.615 1.00 48.19 154 GLU A C 1
ATOM 1196 O O . GLU A 1 154 ? -38.737 11.175 1.505 1.00 48.19 154 GLU A O 1
#

Secondary structure (DSSP, 8-state):
--------HHHHHSHHHHHS-HHHHHHHHHHHHH--SS-TT-EE--HHHHHHHHT-S-HHHHHHHHHHHHHTTSEEEEE--B--TT-TTT-BPPEEEETTS-BTTBPP--GGGS--PPTTSHHHHHHHHHHHHHHHHHHHHHTT-SPP------

Sequence (154 aa):
MDRFTGVPHTVMKSEAYRSLSSTARSLLFELAMIENGKNNGSLYLSVRDAADRLGMSDPNSVTNAFDELTDRGLICCTKAAHFEVKAADHSRARCWKLTWKAANRRPPSDEWRAYCAPPDSGAAKRARRGMAALKRYGYALSAHRLPVLETITE

Radius of gyration: 18.33 Å; chains: 1; bounding box: 57×35×51 Å